Protein 7YTU (pdb70)

Secondary structure (DSSP, 8-state):
----EEEEEEEEEETTEEEEEEEEE-EETTTTEE--BTTB---EETT-HHHHHHHHHHHHT--/--TTGGGTT-B---BTTB--B----------B-TTS-B-B-TTHHHH--BSSSSPBPBHHHHHH-

Foldseek 3Di:
DFDKDKWWFWADPDPPDIDTWIDIWGADPVQQWIWATPRDIDIARNVDVVSVVRVVNRVVRTD/DDPCVQQQQWFWDQPQFWITPRHRDDDDDFDADPVGHGGGGNCVVVPFDAPPDVHGDTNNNVVVD

InterPro domains:
  IPR010367 Poxvirus G3 [PF06129] (4-111)

B-factor: mean 29.72, std 11.01, range [15.72, 68.27]

Solvent-accessible surface area: 7513 Å² total

Radius of gyration: 13.75 Å; Cα contacts (8 Å, |Δi|>4): 254; chains: 2; bounding box: 29×31×37 Å

Nearest PDB structures (foldseek):
  7ytu-assembly1_B  TM=1.016E+00  e=4.962E-12  Vaccinia virus WR
  7ytt-assembly1_B  TM=9.062E-01  e=1.451E-09  Vaccinia virus WR
  7ytu-assembly1_A  TM=1.016E+00  e=1.922E-10  Vaccinia virus WR
  7ytt-assembly1_A  TM=9.396E-01  e=1.124E-08  Vaccinia virus WR
  5c5b-assembly2_D  TM=5.564E-01  e=1.219E+00  Homo sapiens

Sequence (128 aa):
EIPTRTLDTAIFTDASTVASAQIHLYYNSNIGKIISLNGKKHTFNLYDDNDIRTLLPILLLSKPDPIDRLRRANLACEDDKLIYGLPWTTQTSALSINSKPIVYKDCAKLLRSINGSQPVSLNDVLRR

Structure (mmCIF, N/CA/C/O backbone):
data_7YTU
#
_entry.id   7YTU
#
_cell.length_a   54.039
_cell.length_b   54.039
_cell.length_c   42.742
_cell.angle_alpha   90.00
_cell.angle_beta   90.00
_cell.angle_gamma   120.00
#
_symmetry.space_group_name_H-M   'P 31'
#
loop_
_entity.id
_entity.type
_entity.pdbx_description
1 polymer 'Protein G3'
2 polymer 'Protein L5'
3 water water
#
loop_
_atom_site.group_PDB
_atom_site.id
_atom_site.type_symbol
_atom_site.label_atom_id
_atom_site.label_alt_id
_atom_site.label_comp_id
_atom_site.label_asym_id
_atom_site.label_entity_id
_atom_site.label_seq_id
_atom_site.pdbx_PDB_ins_code
_atom_site.Cartn_x
_atom_site.Cartn_y
_atom_site.Cartn_z
_atom_site.occupancy
_atom_site.B_iso_or_equiv
_atom_site.auth_seq_id
_atom_site.auth_comp_id
_atom_site.auth_asym_id
_atom_site.auth_atom_id
_atom_site.pdbx_PDB_model_num
ATOM 1 N N . GLU A 1 29 ? 13.402 -17.135 -17.270 1.00 36.55 48 GLU A N 1
ATOM 2 C CA . GLU A 1 29 ? 12.139 -17.323 -16.566 1.00 36.04 48 GLU A CA 1
ATOM 3 C C . GLU A 1 29 ? 12.141 -16.582 -15.235 1.00 29.18 48 GLU A C 1
ATOM 4 O O . GLU A 1 29 ? 13.205 -16.354 -14.649 1.00 28.99 48 GLU A O 1
ATOM 10 N N . ILE A 1 30 ? 10.960 -16.216 -14.759 1.00 30.05 49 ILE A N 1
ATOM 11 C CA . ILE A 1 30 ? 10.843 -15.563 -13.454 1.00 26.97 49 ILE A CA 1
ATOM 12 C C . ILE A 1 30 ? 10.999 -16.615 -12.365 1.00 26.66 49 ILE A C 1
ATOM 13 O O . ILE A 1 30 ? 10.302 -17.645 -12.399 1.00 27.20 49 ILE A O 1
ATOM 18 N N . PRO A 1 31 ? 11.878 -16.404 -11.385 1.00 25.69 50 PRO A N 1
ATOM 19 C CA . PRO A 1 31 ? 12.015 -17.368 -10.291 1.00 25.66 50 PRO A CA 1
ATOM 20 C C . PRO A 1 31 ? 10.714 -17.532 -9.516 1.00 23.13 50 PRO A C 1
ATOM 21 O O . PRO A 1 31 ? 9.935 -16.591 -9.346 1.00 23.55 50 PRO A O 1
ATOM 25 N N . THR A 1 32 ? 10.480 -18.756 -9.046 1.00 22.01 51 THR A N 1
ATOM 26 C CA . THR A 1 32 ? 9.268 -19.086 -8.321 1.00 23.59 51 THR A CA 1
ATOM 27 C C . THR A 1 32 ? 9.563 -19.314 -6.847 1.00 19.89 51 THR A C 1
ATOM 28 O O . THR A 1 32 ? 10.711 -19.530 -6.440 1.00 22.32 51 THR A O 1
ATOM 32 N N . ARG A 1 33 ? 8.492 -19.249 -6.058 1.00 19.26 52 ARG A N 1
ATOM 33 C CA . ARG A 1 33 ? 8.466 -19.768 -4.703 1.00 21.25 52 ARG A CA 1
ATOM 34 C C . ARG A 1 33 ? 7.531 -20.966 -4.666 1.00 21.75 52 ARG A C 1
ATOM 35 O O . ARG A 1 33 ? 6.592 -21.058 -5.460 1.00 21.65 52 ARG A O 1
ATOM 43 N N . THR A 1 34 ? 7.804 -21.877 -3.745 1.00 21.09 53 THR A N 1
ATOM 44 C CA . THR A 1 34 ? 6.958 -23.041 -3.507 1.00 22.55 53 THR A CA 1
ATOM 45 C C . THR A 1 34 ? 6.521 -23.007 -2.050 1.00 20.92 53 THR A C 1
ATOM 46 O O . THR A 1 34 ? 7.361 -22.867 -1.153 1.00 22.19 53 THR A O 1
ATOM 50 N N . LEU A 1 35 ? 5.214 -23.112 -1.818 1.00 20.02 54 LEU A N 1
ATOM 51 C CA . LEU A 1 35 ? 4.652 -23.044 -0.477 1.00 20.41 54 LEU A CA 1
ATOM 52 C C . LEU A 1 35 ? 3.746 -24.235 -0.217 1.00 20.29 54 LEU A C 1
ATOM 53 O O . LEU A 1 35 ? 2.989 -24.660 -1.096 1.00 21.72 54 LEU A O 1
ATOM 58 N N . ASP A 1 36 ? 3.812 -24.742 1.005 1.00 19.44 55 ASP A N 1
ATOM 59 C CA . ASP A 1 36 ? 2.838 -25.692 1.522 1.00 19.23 55 ASP A CA 1
ATOM 60 C C . ASP A 1 36 ? 1.824 -24.912 2.342 1.00 20.42 55 ASP A C 1
ATOM 61 O O . ASP A 1 36 ? 2.203 -24.217 3.288 1.00 21.59 55 ASP A O 1
ATOM 66 N N . THR A 1 37 ? 0.542 -25.014 1.990 1.00 17.50 56 THR A N 1
ATOM 67 C CA . THR A 1 37 ? -0.415 -24.131 2.635 1.00 16.15 56 THR A CA 1
ATOM 68 C C . THR A 1 37 ? -1.778 -24.810 2.655 1.00 19.51 56 THR A C 1
ATOM 69 O O . THR A 1 37 ? -1.909 -25.991 2.320 1.00 21.68 56 THR A O 1
ATOM 73 N N . ALA A 1 38 ? -2.772 -24.055 3.099 1.00 19.69 57 ALA A N 1
ATOM 74 C CA . ALA A 1 38 ? -4.170 -24.444 3.140 1.00 22.05 57 ALA A CA 1
ATOM 75 C C . ALA A 1 38 ? -4.942 -23.455 2.287 1.00 19.42 57 ALA A C 1
ATOM 76 O O . ALA A 1 38 ? -4.696 -22.245 2.360 1.00 22.34 57 ALA A O 1
ATOM 78 N N . ILE A 1 39 ? -5.862 -23.953 1.469 1.00 20.85 58 ILE A N 1
ATOM 79 C CA . ILE A 1 39 ? -6.583 -23.094 0.545 1.00 22.37 58 ILE A CA 1
ATOM 80 C C . ILE A 1 39 ? -8.080 -23.296 0.731 1.00 18.68 58 ILE A C 1
ATOM 81 O O . ILE A 1 39 ? -8.561 -24.434 0.800 1.00 19.18 58 ILE A O 1
ATOM 86 N N . PHE A 1 40 ? -8.798 -22.192 0.898 1.00 19.20 59 PHE A N 1
ATOM 87 C CA . PHE A 1 40 ? -10.256 -22.243 0.953 1.00 18.77 59 PHE A CA 1
ATOM 88 C C . PHE A 1 40 ? -10.771 -22.298 -0.472 1.00 21.48 59 PHE A C 1
ATOM 89 O O . PHE A 1 40 ? -10.812 -21.284 -1.177 1.00 22.05 59 PHE A O 1
ATOM 97 N N . THR A 1 41 ? -11.133 -23.507 -0.907 1.00 22.50 60 THR A N 1
ATOM 98 C CA . THR A 1 41 ? -11.661 -23.715 -2.246 1.00 23.67 60 THR A CA 1
ATOM 99 C C . THR A 1 41 ? -13.123 -23.315 -2.366 1.00 23.48 60 THR A C 1
ATOM 100 O O . THR A 1 41 ? -13.647 -23.268 -3.483 1.00 28.38 60 THR A O 1
ATOM 104 N N . ASP A 1 42 ? -13.785 -23.064 -1.240 1.00 23.41 61 ASP A N 1
ATOM 105 C CA . ASP A 1 42 ? -15.121 -22.492 -1.168 1.00 23.69 61 ASP A CA 1
ATOM 106 C C . ASP A 1 42 ? -15.179 -21.754 0.161 1.00 21.37 61 ASP A C 1
ATOM 107 O O . ASP A 1 42 ? -14.217 -21.778 0.935 1.00 22.30 61 ASP A O 1
ATOM 112 N N . ALA A 1 43 ? -16.317 -21.112 0.437 1.00 24.29 62 ALA A N 1
ATOM 113 C CA . ALA A 1 43 ? -16.418 -20.255 1.617 1.00 23.19 62 ALA A CA 1
ATOM 114 C C . ALA A 1 43 ? -16.101 -21.004 2.906 1.00 22.52 62 ALA A C 1
ATOM 115 O O . ALA A 1 43 ? -15.522 -20.419 3.832 1.00 21.01 62 ALA A O 1
ATOM 117 N N . SER A 1 44 ? -16.443 -22.295 2.981 1.00 23.49 63 SER A N 1
ATOM 118 C CA . SER A 1 44 ? -16.293 -23.057 4.215 1.00 22.26 63 SER A CA 1
ATOM 119 C C . SER A 1 44 ? -15.636 -24.409 3.969 1.00 21.55 63 SER A C 1
ATOM 120 O O . SER A 1 44 ? -15.866 -25.358 4.719 1.00 21.07 63 SER A O 1
ATO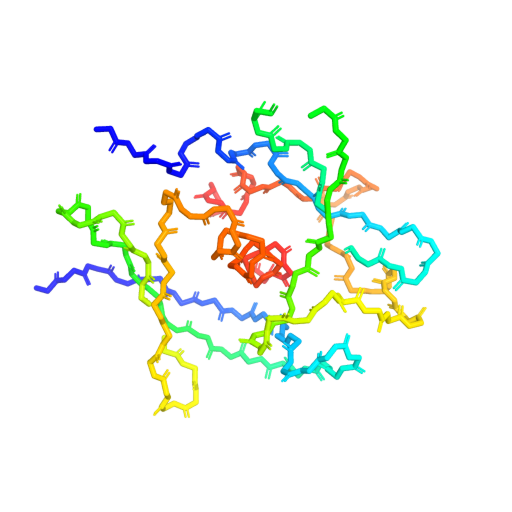M 123 N N . THR A 1 45 ? -14.795 -24.499 2.941 1.00 22.41 64 THR A N 1
ATOM 124 C CA . THR A 1 45 ? -14.110 -25.735 2.564 1.00 21.73 64 THR A CA 1
ATOM 125 C C . THR A 1 45 ? -12.621 -25.459 2.463 1.00 20.58 64 THR A C 1
ATOM 126 O O . THR A 1 45 ? -12.210 -24.611 1.675 1.00 21.09 64 THR A O 1
ATOM 130 N N . VAL A 1 46 ? -11.816 -26.192 3.226 1.00 18.94 65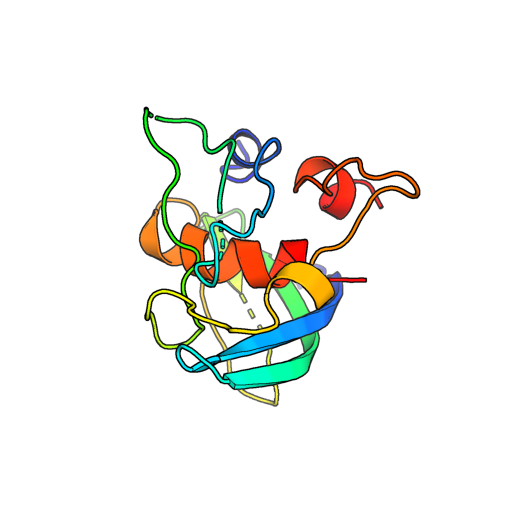 VAL A N 1
ATOM 131 C CA . VAL A 1 46 ? -10.373 -25.995 3.179 1.00 20.87 65 VAL A CA 1
ATOM 132 C C . VAL A 1 46 ? -9.693 -27.296 2.768 1.00 21.51 65 VAL A C 1
ATOM 133 O O . VAL A 1 46 ? -10.147 -28.405 3.083 1.00 22.28 65 VAL A O 1
ATOM 137 N N . ALA A 1 47 ? -8.601 -27.142 2.022 1.00 22.54 66 ALA A N 1
ATOM 138 C CA . ALA A 1 47 ? -7.802 -28.249 1.522 1.00 23.07 66 ALA A CA 1
ATOM 139 C C . ALA A 1 47 ? -6.325 -27.898 1.625 1.00 20.43 66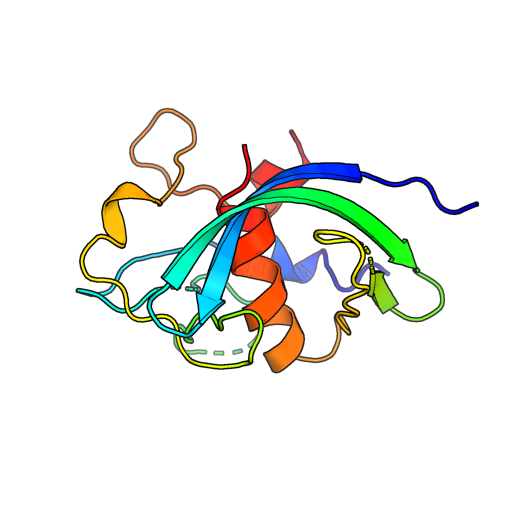 ALA A C 1
ATOM 140 O O . ALA A 1 47 ? -5.928 -26.759 1.371 1.00 21.21 66 ALA A O 1
ATOM 142 N N . SER A 1 48 ? -5.510 -28.880 1.990 1.00 22.91 67 SER A N 1
ATOM 143 C CA . SER A 1 48 ? -4.067 -28.686 1.947 1.00 22.47 67 SER A CA 1
ATOM 144 C C . SER A 1 48 ? -3.583 -28.713 0.501 1.00 23.67 67 SER A C 1
ATOM 145 O O . SER A 1 48 ? -4.106 -29.456 -0.335 1.00 27.18 67 SER A O 1
ATOM 148 N N . ALA A 1 49 ? -2.553 -27.918 0.208 1.00 22.27 68 ALA A N 1
ATOM 149 C CA . ALA A 1 49 ? -2.027 -27.887 -1.150 1.00 22.95 68 ALA A CA 1
ATOM 150 C C . ALA A 1 49 ? -0.598 -27.379 -1.133 1.00 20.89 68 ALA A C 1
ATOM 151 O O . ALA A 1 49 ? -0.226 -26.580 -0.277 1.00 24.24 68 ALA A O 1
ATOM 153 N N . GLN A 1 50 ? 0.194 -27.865 -2.083 1.00 21.17 69 GLN A N 1
ATOM 154 C CA . GLN A 1 50 ? 1.470 -27.243 -2.413 1.00 21.23 69 GLN A CA 1
ATOM 155 C C . GLN A 1 50 ? 1.262 -26.397 -3.663 1.00 25.15 69 GLN A C 1
ATOM 156 O O . GLN A 1 50 ? 0.655 -26.859 -4.634 1.00 28.66 69 GLN A O 1
ATOM 162 N N . ILE A 1 51 ? 1.753 -25.160 -3.637 1.00 19.46 70 ILE A N 1
ATOM 163 C CA . ILE A 1 51 ? 1.590 -24.245 -4.759 1.00 21.05 70 ILE A CA 1
ATOM 164 C C . ILE A 1 51 ? 2.954 -23.729 -5.196 1.00 22.32 70 ILE A C 1
ATOM 165 O O . ILE A 1 51 ? 3.891 -23.640 -4.397 1.00 20.58 70 ILE A O 1
ATOM 170 N N . HIS A 1 52 ? 3.061 -23.390 -6.478 1.00 21.31 71 HIS A N 1
ATOM 171 C CA . HIS A 1 52 ? 4.217 -22.677 -7.011 1.00 18.17 71 HIS A CA 1
ATOM 172 C C . HIS A 1 52 ? 3.745 -21.321 -7.490 1.00 19.93 71 HIS A C 1
ATOM 173 O O . HIS A 1 52 ? 2.735 -21.229 -8.195 1.00 25.02 71 HIS A O 1
ATOM 180 N N . LEU A 1 53 ? 4.453 -20.271 -7.091 1.00 19.34 72 LEU A N 1
ATOM 181 C CA . LEU A 1 53 ? 3.996 -18.920 -7.390 1.00 19.94 72 LEU A CA 1
ATOM 182 C C . LEU A 1 53 ? 5.169 -18.067 -7.834 1.00 18.93 72 LEU A C 1
ATOM 183 O O . LEU A 1 53 ? 6.323 -18.328 -7.489 1.00 21.48 72 LEU A O 1
ATOM 188 N N . TYR A 1 54 ? 4.864 -17.030 -8.612 1.00 20.08 73 TYR A N 1
ATOM 189 C CA . TYR A 1 54 ? 5.879 -16.051 -8.976 1.00 20.41 73 TYR A CA 1
ATOM 190 C C . TYR A 1 54 ? 5.259 -14.670 -9.126 1.00 21.83 73 TYR A C 1
ATOM 191 O O . TYR A 1 54 ? 4.054 -14.508 -9.345 1.00 19.65 73 TYR A O 1
ATOM 200 N N . TYR A 1 55 ? 6.117 -13.675 -9.006 1.00 21.91 74 TYR A N 1
ATOM 201 C CA . TYR A 1 55 ? 5.725 -12.274 -9.065 1.00 23.87 74 TYR A CA 1
ATOM 202 C C . TYR A 1 55 ? 6.241 -11.673 -10.364 1.00 23.96 74 TYR A C 1
ATOM 203 O O . TYR A 1 55 ? 7.450 -11.675 -10.616 1.00 26.56 74 TYR A O 1
ATOM 212 N N . ASN A 1 56 ? 5.325 -11.151 -11.178 1.00 23.35 75 ASN A N 1
ATOM 213 C CA . ASN A 1 56 ? 5.672 -10.455 -12.410 1.00 24.92 75 ASN A CA 1
ATOM 214 C C . ASN A 1 56 ? 5.663 -8.964 -12.098 1.00 27.28 75 ASN A C 1
ATOM 215 O O . ASN A 1 56 ? 4.599 -8.361 -11.972 1.00 28.57 75 ASN A O 1
ATOM 220 N N . SER A 1 57 ? 6.847 -8.369 -11.958 1.00 28.87 76 SER A N 1
ATOM 221 C CA . SER A 1 57 ? 6.927 -6.970 -11.552 1.00 32.45 76 SER A CA 1
ATOM 222 C C . SER A 1 57 ? 6.599 -6.010 -12.685 1.00 34.28 76 SER A C 1
ATOM 223 O O . SER A 1 57 ? 6.348 -4.828 -12.425 1.00 38.26 76 SER A O 1
ATOM 226 N N . ASN A 1 58 ? 6.600 -6.487 -13.932 1.00 30.78 77 ASN A N 1
ATOM 227 C CA . ASN A 1 58 ? 6.253 -5.626 -15.056 1.00 33.44 77 ASN A CA 1
ATOM 228 C C . ASN A 1 58 ? 4.765 -5.307 -15.054 1.00 33.63 77 ASN A C 1
ATOM 229 O O . ASN A 1 58 ? 4.360 -4.192 -15.410 1.00 35.31 77 ASN A O 1
ATOM 234 N N . ILE A 1 59 ? 3.938 -6.262 -14.635 1.00 31.48 78 ILE A N 1
ATOM 235 C CA . ILE A 1 59 ? 2.492 -6.073 -14.623 1.00 31.60 78 ILE A CA 1
ATOM 236 C C . ILE A 1 59 ? 1.907 -5.989 -13.223 1.00 30.89 78 ILE A C 1
ATOM 237 O O . ILE A 1 59 ? 0.715 -5.665 -13.094 1.00 33.32 78 ILE A O 1
ATOM 242 N N . GLY A 1 60 ? 2.687 -6.242 -12.175 1.00 29.11 79 GLY A N 1
ATOM 243 C CA . GLY A 1 60 ? 2.152 -6.120 -10.824 1.00 28.56 79 GLY A CA 1
ATOM 244 C C . GLY A 1 60 ? 1.184 -7.219 -10.445 1.00 24.65 79 GLY A C 1
ATOM 245 O O . GLY A 1 60 ? 0.138 -6.950 -9.831 1.00 23.30 79 GLY A O 1
ATOM 246 N N . LYS A 1 61 ? 1.495 -8.454 -10.811 1.00 22.33 80 LYS A N 1
ATOM 247 C CA . LYS A 1 61 ? 0.621 -9.584 -10.561 1.00 21.69 80 LYS A CA 1
ATOM 248 C C . LYS A 1 61 ? 1.431 -10.739 -10.001 1.00 21.74 80 LYS A C 1
ATOM 249 O O . LYS A 1 61 ? 2.618 -10.896 -10.302 1.00 22.03 80 LYS A O 1
ATOM 255 N N . ILE A 1 62 ? 0.780 -11.521 -9.151 1.00 18.96 81 ILE A N 1
ATOM 256 C CA . ILE A 1 62 ? 1.308 -12.801 -8.697 1.00 20.15 81 ILE A CA 1
ATOM 257 C C . ILE A 1 62 ? 0.519 -13.895 -9.399 1.00 19.03 81 ILE A C 1
ATOM 258 O O . ILE A 1 62 ? -0.713 -13.843 -9.466 1.00 19.54 81 ILE A O 1
ATOM 263 N N . ILE A 1 63 ? 1.237 -14.869 -9.955 1.00 19.05 82 ILE A N 1
ATOM 264 C CA . ILE A 1 63 ? 0.642 -15.978 -10.688 1.00 19.15 82 ILE A CA 1
ATOM 265 C C . ILE A 1 63 ? 0.906 -17.246 -9.885 1.00 20.86 82 ILE A C 1
ATOM 266 O O . ILE A 1 63 ? 2.043 -17.488 -9.458 1.00 20.13 82 ILE A O 1
ATOM 279 N N . SER A 1 65 ? 0.179 -21.511 -9.348 1.00 22.37 84 SER A N 1
ATOM 280 C CA . SER A 1 65 ? -0.171 -22.806 -9.900 1.00 24.69 84 SER A CA 1
ATOM 281 C C . SER A 1 65 ? -0.706 -23.665 -8.764 1.00 25.50 84 SER A C 1
ATOM 282 O O . SER A 1 65 ? -0.004 -23.890 -7.770 1.00 24.57 84 SER A O 1
ATOM 285 N N . LEU A 1 66 ? -1.956 -24.104 -8.898 1.00 26.87 85 LEU A N 1
ATOM 286 C CA . LEU A 1 66 ? -2.642 -24.908 -7.890 1.00 29.08 85 LEU A CA 1
ATOM 287 C C . LEU A 1 66 ? -3.312 -26.080 -8.592 1.00 36.45 85 LEU A C 1
ATOM 288 O O . LEU A 1 66 ? -4.304 -25.894 -9.305 1.00 38.33 85 LEU A O 1
ATOM 293 N N . ASN A 1 67 ? -2.765 -27.277 -8.391 1.00 29.99 86 ASN A N 1
ATOM 294 C CA . ASN A 1 67 ? -3.313 -28.504 -8.971 1.00 41.54 86 ASN A CA 1
ATOM 295 C C . ASN A 1 67 ? -3.608 -28.333 -10.461 1.00 46.10 86 ASN A C 1
ATOM 296 O O . ASN A 1 67 ? -4.703 -28.624 -10.945 1.00 47.66 86 ASN A O 1
ATOM 301 N N . GLY A 1 68 ? -2.615 -27.828 -11.187 1.00 43.27 87 GLY A N 1
ATOM 302 C CA . GLY A 1 68 ? -2.744 -27.714 -12.625 1.00 45.95 87 GLY A CA 1
ATOM 303 C C . GLY A 1 68 ? -3.694 -26.641 -13.108 1.00 43.42 87 GLY A C 1
ATOM 304 O O . GLY A 1 68 ? -4.151 -26.705 -14.252 1.00 46.84 87 GLY A O 1
ATOM 305 N N . LYS A 1 69 ? -4.017 -25.660 -12.272 1.00 43.05 88 LYS A N 1
ATOM 306 C CA . LYS A 1 69 ? -4.823 -24.522 -12.688 1.00 37.61 88 LYS A CA 1
ATOM 307 C C . LYS A 1 69 ? -4.069 -23.239 -12.363 1.00 31.26 88 LYS A C 1
ATOM 308 O O . LYS A 1 69 ? -3.413 -23.140 -11.320 1.00 31.46 88 LYS A O 1
ATOM 314 N N . LYS A 1 70 ? -4.139 -22.275 -13.274 1.00 31.03 89 LYS A N 1
ATOM 315 C CA . LYS A 1 70 ? -3.457 -20.998 -13.114 1.00 30.23 89 LYS A CA 1
ATOM 316 C C . LYS A 1 70 ? -4.404 -19.977 -12.503 1.00 25.47 89 LYS A C 1
ATOM 317 O O . LYS A 1 70 ? -5.522 -19.787 -12.995 1.00 31.07 89 LYS A O 1
ATOM 323 N N . HIS A 1 71 ? -3.952 -19.325 -11.437 1.00 22.47 90 HIS A N 1
ATOM 324 C CA . HIS A 1 71 ? -4.667 -18.223 -10.810 1.00 23.84 90 HIS A CA 1
ATOM 325 C C . HIS A 1 71 ? -3.796 -16.973 -10.833 1.00 22.95 90 HIS A C 1
ATOM 326 O O . HIS A 1 71 ? -2.599 -17.028 -10.533 1.00 23.06 90 HIS A O 1
ATOM 333 N N . THR A 1 72 ? -4.405 -15.842 -11.182 1.00 20.10 91 THR A N 1
ATOM 334 C CA . THR A 1 72 ? -3.694 -14.577 -11.299 1.00 21.55 91 THR A CA 1
ATOM 335 C C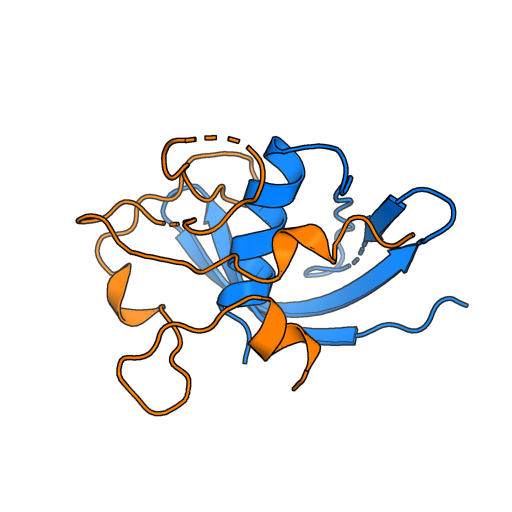 . THR A 1 72 ? -4.264 -13.589 -10.294 1.00 21.67 91 THR A C 1
ATOM 336 O O . THR A 1 72 ? -5.492 -13.458 -10.164 1.00 23.35 91 THR A O 1
ATOM 340 N N . PHE A 1 73 ? -3.374 -12.916 -9.570 1.00 18.79 92 PHE A N 1
ATOM 341 C CA . PHE A 1 73 ? -3.758 -11.949 -8.547 1.00 19.75 92 PHE A CA 1
ATOM 342 C C . PHE A 1 73 ? -3.148 -10.602 -8.880 1.00 20.96 92 PHE A C 1
ATOM 343 O O . PHE A 1 73 ? -1.923 -10.463 -8.912 1.00 20.16 92 PHE A O 1
ATOM 351 N N . ASN A 1 74 ? -3.998 -9.611 -9.101 1.00 18.89 93 ASN A N 1
ATOM 352 C CA . ASN A 1 74 ? -3.554 -8.251 -9.376 1.00 19.19 93 ASN A CA 1
ATOM 353 C C . ASN A 1 74 ? -3.297 -7.544 -8.050 1.00 19.10 93 ASN A C 1
ATOM 354 O O . ASN A 1 74 ? -4.230 -7.350 -7.261 1.00 18.52 93 ASN A O 1
ATOM 359 N N . LEU A 1 75 ? -2.039 -7.166 -7.797 1.00 19.11 94 LEU A N 1
ATOM 360 C CA . LEU A 1 75 ? -1.694 -6.609 -6.494 1.00 19.26 94 LEU A CA 1
ATOM 361 C C . LEU A 1 75 ? -2.196 -5.191 -6.301 1.00 20.81 94 LEU A C 1
ATOM 362 O O . LEU A 1 75 ? -1.987 -4.616 -5.224 1.00 23.91 94 LEU A O 1
ATOM 367 N N . TYR A 1 76 ? -2.817 -4.596 -7.315 1.00 18.91 95 TYR A N 1
ATOM 368 C CA . TYR A 1 76 ? -3.472 -3.298 -7.164 1.00 20.06 95 TYR A CA 1
ATOM 369 C C . TYR A 1 76 ? -4.971 -3.424 -6.937 1.00 20.28 95 TYR A C 1
ATOM 370 O O . TYR A 1 76 ? -5.665 -2.400 -6.872 1.00 22.94 95 TYR A O 1
ATOM 379 N N . ASP A 1 77 ? -5.469 -4.648 -6.821 1.00 19.80 96 ASP A N 1
ATOM 380 C CA . ASP A 1 77 ? -6.890 -4.955 -6.705 1.00 20.88 96 ASP A CA 1
ATOM 381 C C . ASP A 1 77 ? -7.133 -5.533 -5.314 1.00 18.58 96 ASP A C 1
ATOM 382 O O . ASP A 1 77 ? -6.693 -6.644 -5.008 1.00 20.39 96 ASP A O 1
ATOM 387 N N . ASP A 1 78 ? -7.864 -4.787 -4.481 1.00 21.15 97 ASP A N 1
ATOM 388 C CA . ASP A 1 78 ? -8.053 -5.202 -3.095 1.00 20.82 97 ASP A CA 1
ATOM 389 C C . ASP A 1 78 ? -8.826 -6.503 -2.974 1.00 20.88 97 ASP A C 1
ATOM 390 O O . ASP A 1 78 ? -8.623 -7.247 -2.014 1.00 20.95 97 ASP A O 1
ATOM 395 N N . ASN A 1 79 ? -9.707 -6.799 -3.928 1.00 20.20 98 ASN A N 1
ATOM 396 C CA . ASN A 1 79 ? -10.392 -8.086 -3.912 1.00 19.37 98 ASN A CA 1
ATOM 397 C C . ASN A 1 79 ? -9.418 -9.227 -4.172 1.00 22.05 98 ASN A C 1
ATOM 398 O O . ASN A 1 79 ? -9.460 -10.260 -3.490 1.00 21.52 98 ASN A O 1
ATOM 403 N N . ASP A 1 80 ? -8.523 -9.049 -5.141 1.00 19.31 99 ASP A N 1
ATOM 404 C CA . ASP A 1 80 ? -7.493 -10.060 -5.383 1.00 17.60 99 ASP A CA 1
ATOM 405 C C . ASP A 1 80 ? -6.575 -10.220 -4.175 1.00 18.56 99 ASP A C 1
ATOM 406 O O . ASP A 1 80 ? -6.192 -11.339 -3.818 1.00 19.93 99 ASP A O 1
ATOM 411 N N . ILE A 1 81 ? -6.215 -9.108 -3.536 1.00 17.46 100 ILE A N 1
ATOM 412 C CA . ILE A 1 81 ? -5.335 -9.144 -2.364 1.00 17.55 100 ILE A CA 1
ATOM 413 C C . ILE A 1 81 ? -5.989 -9.920 -1.226 1.00 18.24 100 ILE A C 1
ATOM 414 O O . ILE A 1 81 ? -5.339 -10.699 -0.519 1.00 17.51 100 ILE A O 1
ATOM 419 N N . ARG A 1 82 ? -7.297 -9.725 -1.027 1.00 17.42 101 ARG A N 1
ATOM 420 C CA . ARG A 1 82 ? -8.000 -10.424 0.039 1.00 17.10 101 ARG A CA 1
ATOM 421 C C . ARG A 1 82 ? -8.143 -11.917 -0.235 1.00 18.09 101 ARG A C 1
ATOM 422 O O . ARG A 1 82 ? -8.473 -12.672 0.685 1.00 17.21 101 ARG A O 1
ATOM 430 N N . THR A 1 83 ? -7.898 -12.350 -1.469 1.00 17.47 102 THR A N 1
ATOM 431 C CA . THR A 1 83 ? -7.911 -13.750 -1.873 1.00 17.18 102 THR A CA 1
ATOM 432 C C . THR A 1 83 ? -6.516 -14.355 -1.772 1.00 16.71 102 THR A C 1
ATOM 433 O O . THR A 1 83 ? -6.357 -15.509 -1.349 1.00 18.49 102 THR A O 1
ATOM 437 N N . LEU A 1 84 ? -5.495 -13.563 -2.120 1.00 17.79 103 LEU A N 1
ATOM 438 C CA . LEU A 1 84 ? -4.113 -14.030 -2.067 1.00 16.66 103 LEU A CA 1
ATOM 439 C C . LEU A 1 84 ? -3.606 -14.118 -0.635 1.00 17.40 103 LEU A C 1
ATOM 440 O O . LEU A 1 84 ? -2.938 -15.094 -0.267 1.00 17.41 103 LEU A O 1
ATOM 445 N N . LEU A 1 85 ? -3.935 -13.134 0.205 1.00 17.59 104 LEU A N 1
ATOM 446 C CA . LEU A 1 85 ? -3.309 -13.080 1.521 1.00 16.34 104 LEU A CA 1
ATOM 447 C C . LEU A 1 85 ? -3.615 -14.290 2.404 1.00 16.15 104 LEU A C 1
ATOM 448 O O . LEU A 1 85 ? -2.682 -14.783 3.050 1.00 18.10 104 LEU A O 1
ATOM 453 N N . PRO A 1 86 ? -4.852 -14.799 2.495 1.00 16.64 105 PRO A N 1
ATOM 454 C CA . PRO A 1 86 ? -5.025 -16.004 3.327 1.00 16.00 105 PRO A CA 1
ATOM 455 C C . PRO A 1 86 ? -4.192 -17.179 2.842 1.00 16.94 105 PRO A C 1
ATOM 456 O O . PRO A 1 86 ? -3.762 -17.995 3.665 1.00 18.23 105 PRO A O 1
ATOM 460 N N . ILE A 1 87 ? -3.956 -17.290 1.532 1.00 16.37 106 ILE A N 1
ATOM 461 C CA . ILE A 1 87 ? -3.142 -18.383 0.998 1.00 16.85 106 ILE A CA 1
ATOM 462 C C . ILE A 1 87 ? -1.705 -18.262 1.493 1.00 17.25 106 ILE A C 1
ATOM 463 O O . ILE A 1 87 ? -1.076 -19.247 1.915 1.00 18.59 106 ILE A O 1
ATOM 468 N N . LEU A 1 88 ? -1.157 -17.051 1.449 1.00 17.38 107 LEU A N 1
ATOM 469 C CA . LEU A 1 88 ? 0.205 -16.842 1.919 1.00 16.66 107 LEU A CA 1
ATOM 470 C C . LEU A 1 88 ? 0.288 -16.945 3.435 1.00 17.62 107 LEU A C 1
ATOM 471 O O . LEU A 1 88 ? 1.248 -17.509 3.973 1.00 18.80 107 LEU A O 1
ATOM 476 N N . LEU A 1 89 ? -0.714 -16.414 4.145 1.00 16.79 108 LEU A N 1
ATOM 477 C CA . LEU A 1 89 ? -0.590 -16.308 5.592 1.00 18.26 108 LEU A CA 1
ATOM 478 C C . LEU A 1 89 ? -0.844 -17.620 6.312 1.00 17.16 108 LEU A C 1
ATOM 479 O O . LEU A 1 89 ? -0.406 -17.770 7.458 1.00 18.61 108 LEU A O 1
ATOM 484 N N . LEU A 1 90 ? -1.507 -18.586 5.667 1.00 16.55 109 LEU A N 1
ATOM 485 C CA . LEU A 1 90 ? -1.660 -19.917 6.241 1.00 17.85 109 LEU A CA 1
ATOM 486 C C . LEU A 1 90 ? -0.528 -20.864 5.840 1.00 20.11 109 LEU A C 1
ATOM 487 O O . LEU A 1 90 ? -0.581 -22.062 6.175 1.00 22.14 109 LEU A O 1
ATOM 492 N N . SER A 1 91 ? 0.505 -20.364 5.166 1.00 19.31 110 SER A N 1
ATOM 493 C CA . SER A 1 91 ? 1.545 -21.231 4.623 1.00 22.11 110 SER A CA 1
ATOM 494 C C . SER A 1 91 ? 2.558 -21.625 5.687 1.00 24.98 110 SER A C 1
ATOM 495 O O . SER A 1 91 ? 2.742 -20.937 6.694 1.00 25.31 110 SER A O 1
ATOM 498 N N . LYS A 1 92 ? 3.238 -22.739 5.437 1.00 22.99 111 LYS A N 1
ATOM 499 C CA . LYS A 1 92 ? 4.268 -23.207 6.354 1.00 26.50 111 LYS A CA 1
ATOM 500 C C . LYS A 1 92 ? 5.603 -22.571 5.973 1.00 26.65 111 LYS A C 1
ATOM 501 O O . LYS A 1 92 ? 6.465 -22.364 6.826 1.00 37.19 111 LYS A O 1
ATOM 507 N N . PRO B 2 13 ? 9.098 -0.055 -7.671 1.00 58.05 62 PRO B N 1
ATOM 508 C CA . PRO B 2 13 ? 8.286 -0.211 -6.458 1.00 53.29 62 PRO B CA 1
ATOM 509 C C . PRO B 2 13 ? 7.559 -1.548 -6.450 1.00 51.18 62 PRO B C 1
ATOM 510 O O . PRO B 2 13 ? 7.122 -2.053 -7.486 1.00 49.22 62 PRO B O 1
ATOM 514 N N . ASP B 2 14 ? 7.451 -2.131 -5.268 1.00 46.48 63 ASP B N 1
ATOM 515 C CA . ASP B 2 14 ? 6.749 -3.391 -5.090 1.00 45.21 63 ASP B CA 1
ATOM 516 C C . ASP B 2 14 ? 5.421 -3.091 -4.412 1.00 38.84 63 ASP B C 1
ATOM 517 O O . ASP B 2 14 ? 5.409 -2.608 -3.268 1.00 35.94 63 ASP B O 1
ATOM 522 N N . PRO B 2 15 ? 4.289 -3.283 -5.092 1.00 38.13 64 PRO B N 1
ATOM 523 C CA . PRO B 2 15 ? 2.991 -3.095 -4.425 1.00 31.24 64 PRO B CA 1
ATOM 524 C C . PRO B 2 15 ? 2.764 -4.036 -3.253 1.00 29.73 64 PRO B C 1
ATOM 525 O O . PRO B 2 15 ? 1.815 -3.813 -2.495 1.00 28.28 64 PRO B O 1
ATOM 529 N N . ILE B 2 16 ? 3.592 -5.069 -3.068 1.00 27.48 65 ILE B N 1
ATOM 530 C CA . ILE B 2 16 ? 3.392 -5.964 -1.932 1.00 26.79 65 ILE B CA 1
ATOM 531 C C . ILE B 2 16 ? 3.963 -5.370 -0.649 1.00 27.21 65 ILE B C 1
ATOM 532 O O . ILE B 2 16 ? 3.626 -5.831 0.448 1.00 31.19 65 ILE B O 1
ATOM 537 N N . ASP B 2 17 ? 4.825 -4.370 -0.751 1.00 27.65 66 ASP B N 1
ATOM 538 C CA . ASP B 2 17 ? 5.526 -3.913 0.442 1.00 32.07 66 ASP B CA 1
ATOM 539 C C . ASP B 2 17 ? 4.593 -3.219 1.426 1.00 29.33 66 ASP B C 1
ATOM 540 O O . ASP B 2 17 ? 4.810 -3.321 2.638 1.00 27.47 66 ASP B O 1
ATOM 545 N N . ARG B 2 18 ? 3.551 -2.527 0.950 1.00 26.63 67 ARG B N 1
ATOM 546 C CA . ARG B 2 18 ? 2.631 -1.919 1.905 1.00 24.33 67 ARG B CA 1
ATOM 547 C C . ARG B 2 18 ? 1.631 -2.917 2.478 1.00 23.51 67 ARG B C 1
ATOM 548 O O . ARG B 2 18 ? 0.827 -2.524 3.330 1.00 24.78 67 ARG B O 1
ATOM 556 N N . LEU B 2 19 ? 1.694 -4.185 2.066 1.00 22.96 68 LEU B N 1
ATOM 557 C CA . LEU B 2 19 ? 0.876 -5.253 2.633 1.00 18.38 68 LEU B CA 1
ATOM 558 C C . LEU B 2 19 ? 1.592 -6.003 3.746 1.00 20.49 68 LEU B C 1
ATOM 559 O O . LEU B 2 19 ? 1.034 -6.959 4.288 1.00 21.31 68 LEU B O 1
ATOM 564 N N . ARG B 2 20 ? 2.805 -5.584 4.124 1.00 20.45 69 ARG B N 1
ATOM 565 C CA . ARG B 2 20 ? 3.616 -6.429 4.995 1.00 20.13 69 ARG B CA 1
ATOM 566 C C . ARG B 2 20 ? 3.084 -6.537 6.419 1.00 23.44 69 ARG B C 1
ATOM 567 O O . ARG B 2 20 ? 3.480 -7.464 7.134 1.00 24.77 69 ARG B O 1
ATOM 575 N N . ARG B 2 21 ? 2.203 -5.637 6.851 1.00 21.77 70 ARG B N 1
ATOM 576 C CA . ARG B 2 21 ? 1.609 -5.758 8.176 1.00 22.96 70 ARG B CA 1
ATOM 577 C C . ARG B 2 21 ? 0.428 -6.715 8.206 1.00 21.08 70 ARG B C 1
ATOM 578 O O . ARG B 2 21 ? -0.061 -7.030 9.297 1.00 22.99 70 ARG B O 1
ATOM 586 N N . ALA B 2 22 ? -0.033 -7.188 7.050 1.00 18.38 71 ALA B N 1
ATOM 587 C CA . ALA B 2 22 ? -1.260 -7.965 7.008 1.00 20.23 71 ALA B CA 1
ATOM 588 C C . ALA B 2 22 ? -1.130 -9.210 7.875 1.00 21.50 71 ALA B C 1
ATOM 589 O O . ALA B 2 22 ? -0.107 -9.894 7.853 1.00 20.45 71 ALA B O 1
ATOM 591 N N . ASN B 2 23 ? -2.180 -9.497 8.645 1.00 21.27 72 ASN B N 1
ATOM 592 C CA . ASN B 2 23 ? -2.229 -10.710 9.455 1.00 20.35 72 ASN B CA 1
ATOM 593 C C . ASN B 2 23 ? -3.671 -11.178 9.559 1.00 19.13 72 ASN B C 1
ATOM 594 O O . ASN B 2 23 ? -4.602 -10.379 9.446 1.00 20.13 72 ASN B O 1
ATOM 599 N N . LEU B 2 24 ? -3.847 -12.483 9.778 1.00 18.81 73 LEU B N 1
ATOM 600 C CA . LEU B 2 24 ? -5.177 -13.068 9.876 1.00 19.81 73 LEU B CA 1
ATOM 601 C C . LEU B 2 24 ? -5.672 -13.090 11.317 1.00 21.82 73 LEU B C 1
ATOM 602 O O . LEU B 2 24 ? -4.896 -13.219 12.269 1.00 23.03 73 LEU B O 1
ATOM 607 N N . ALA B 2 25 ? -6.986 -12.958 11.468 1.00 20.10 74 ALA B N 1
ATOM 608 C CA . ALA B 2 25 ? -7.618 -13.134 12.763 1.00 22.91 74 ALA B CA 1
ATOM 609 C C . ALA B 2 25 ? -8.974 -13.778 12.539 1.00 24.34 74 ALA B C 1
ATOM 610 O O . ALA B 2 25 ? -9.558 -13.681 11.457 1.00 25.01 74 ALA B O 1
ATOM 612 N N . CYS B 2 26 ? -9.464 -14.457 13.572 1.00 24.34 75 CYS B N 1
ATOM 613 C CA . CYS B 2 26 ? -10.785 -15.069 13.554 1.00 25.29 75 CYS B CA 1
ATOM 614 C C . CYS B 2 26 ? -11.705 -14.256 14.455 1.00 29.08 75 CYS B C 1
ATOM 615 O O . CYS B 2 26 ? -11.405 -14.055 15.637 1.00 33.78 75 CYS B O 1
ATOM 618 N N . GLU B 2 27 ? -12.803 -13.767 13.889 1.00 26.77 76 GLU B N 1
ATOM 619 C CA . GLU B 2 27 ? -13.847 -13.077 14.643 1.00 29.28 76 GLU B CA 1
ATOM 620 C C . GLU B 2 27 ? -15.022 -14.042 14.652 1.00 31.89 76 GLU B C 1
ATOM 621 O O . GLU B 2 27 ? -15.796 -14.111 13.695 1.00 27.55 76 GLU B O 1
ATOM 627 N N . ASP B 2 28 ? -15.137 -14.784 15.755 1.00 32.19 77 ASP B N 1
ATOM 628 C CA . ASP B 2 28 ? -15.949 -15.987 15.838 1.00 34.26 77 ASP B CA 1
ATOM 629 C C . ASP B 2 28 ? -15.522 -16.904 14.699 1.00 29.35 77 ASP B C 1
ATOM 630 O O . ASP B 2 28 ? -14.397 -17.416 14.705 1.00 31.01 77 ASP B O 1
ATOM 635 N N . ASP B 2 29 ? -16.374 -17.087 13.694 1.00 28.49 78 ASP B N 1
ATOM 636 C CA . ASP B 2 29 ? -16.065 -17.984 12.593 1.00 26.72 78 ASP B CA 1
ATOM 637 C C . ASP B 2 29 ? -15.683 -17.254 11.312 1.00 25.25 78 ASP B C 1
ATOM 638 O O . ASP B 2 29 ? -15.516 -17.897 10.274 1.00 24.75 78 ASP B O 1
ATOM 643 N N . LYS B 2 30 ? -15.525 -15.934 11.355 1.00 24.29 79 LYS B N 1
ATOM 644 C CA . LYS B 2 30 ? -15.182 -15.176 10.163 1.00 23.85 79 LYS B CA 1
ATOM 645 C C . LYS B 2 30 ? -13.674 -14.952 10.128 1.00 21.42 79 LYS B C 1
ATOM 646 O O . LYS B 2 30 ? -13.091 -14.430 11.084 1.00 23.98 79 LYS B O 1
ATOM 652 N N . LEU B 2 31 ? -13.047 -15.373 9.038 1.00 19.12 80 LEU B N 1
ATOM 653 C CA . LEU B 2 31 ? -11.622 -15.131 8.859 1.00 19.05 80 LEU B CA 1
ATOM 654 C C . LEU B 2 31 ? -11.420 -13.720 8.323 1.00 18.67 80 LEU B C 1
ATOM 655 O O . LEU B 2 31 ? -11.949 -13.375 7.261 1.00 19.80 80 LEU B O 1
ATOM 668 N N . ILE B 2 33 ? -8.778 -10.087 7.782 1.00 20.37 82 ILE B N 1
ATOM 669 C CA . ILE B 2 33 ? -7.428 -9.592 7.528 1.00 19.14 82 ILE B CA 1
ATOM 670 C C . ILE B 2 33 ? -7.287 -8.244 8.226 1.00 20.92 82 ILE B C 1
ATOM 671 O O . ILE B 2 33 ? -8.016 -7.296 7.905 1.00 23.96 82 ILE B O 1
ATOM 676 N N . TYR B 2 34 ? -6.370 -8.171 9.187 1.00 21.04 83 TYR B N 1
ATOM 677 C CA . TYR B 2 34 ? -5.981 -6.952 9.882 1.00 23.35 83 TYR B CA 1
ATOM 678 C C . TYR B 2 34 ? -4.718 -6.378 9.250 1.00 23.99 83 TYR B C 1
ATOM 679 O O . TYR B 2 34 ? -3.951 -7.087 8.598 1.00 21.59 83 TYR B O 1
ATOM 688 N N . GLY B 2 35 ? -4.494 -5.087 9.472 1.00 23.94 84 GLY B N 1
ATOM 689 C CA . GLY B 2 35 ? -3.209 -4.496 9.149 1.00 26.22 84 GLY B CA 1
ATOM 690 C C . GLY B 2 35 ? -3.045 -3.982 7.737 1.00 26.23 84 GLY B C 1
ATOM 691 O O . GLY B 2 35 ? -1.940 -3.539 7.384 1.00 27.03 84 GLY B O 1
ATOM 692 N N . LEU B 2 36 ? -4.094 -4.014 6.920 1.00 24.35 85 LEU B N 1
ATOM 693 C CA . LEU B 2 36 ? -3.981 -3.538 5.554 1.00 26.81 85 LEU B CA 1
ATOM 694 C C . LEU B 2 36 ? -3.785 -2.019 5.550 1.00 28.66 85 LEU B C 1
ATOM 695 O O . LEU B 2 36 ? -4.217 -1.324 6.477 1.00 31.15 85 LEU B O 1
ATOM 700 N N . PRO B 2 37 ? -3.102 -1.479 4.531 1.00 27.73 86 PRO B N 1
ATOM 701 C CA . PRO B 2 37 ? -2.631 -0.087 4.617 1.00 36.11 86 PRO B CA 1
ATOM 702 C C . PRO B 2 37 ? -3.726 0.964 4.620 1.00 43.41 86 PRO B C 1
ATOM 703 O O . PRO B 2 37 ? -3.793 1.784 5.540 1.00 44.80 86 PRO B O 1
ATOM 707 N N . TRP B 2 38 ? -4.572 0.988 3.598 1.00 39.49 87 TRP B N 1
ATOM 708 C CA . TRP B 2 38 ? -5.487 2.117 3.504 1.00 47.23 87 TRP B CA 1
ATOM 709 C C . TRP B 2 38 ? -6.739 1.900 4.339 1.00 48.97 87 TRP B C 1
ATOM 710 O O . TRP B 2 38 ? -7.463 2.866 4.607 1.00 48.54 87 TRP B O 1
ATOM 729 N N . THR B 2 40 ? -9.619 1.412 7.129 1.00 45.03 89 THR B N 1
ATOM 730 C CA . THR B 2 40 ? -10.080 1.809 8.457 1.00 43.26 89 THR B CA 1
ATOM 731 C C . THR B 2 40 ? -10.553 0.593 9.249 1.00 40.24 89 THR B C 1
ATOM 732 O O . THR B 2 40 ? -10.196 0.437 10.417 1.00 40.86 89 THR B O 1
ATOM 736 N N . THR B 2 41 ? -11.339 -0.294 8.642 1.00 41.34 90 THR B N 1
ATOM 737 C CA . THR B 2 41 ? -11.790 -1.492 9.341 1.00 42.31 90 THR B CA 1
ATOM 738 C C . THR B 2 41 ? -11.207 -2.747 8.708 1.00 38.94 90 THR B C 1
A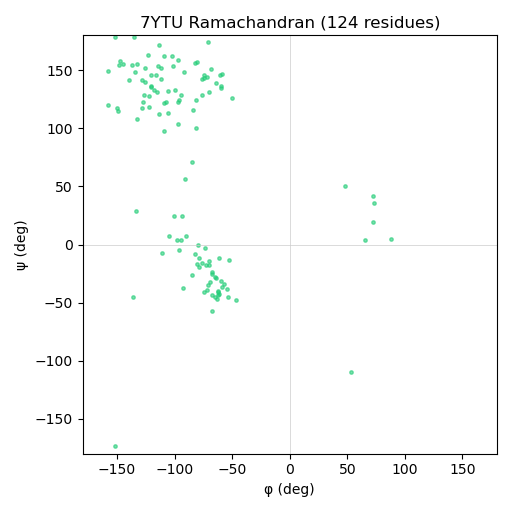TOM 739 O O . THR B 2 41 ? -10.893 -2.780 7.513 1.00 38.76 90 THR B O 1
ATOM 743 N N . GLN B 2 42 ? -11.081 -3.786 9.532 1.00 34.64 91 GLN B N 1
ATOM 744 C CA . GLN B 2 42 ? -10.695 -5.098 9.037 1.00 33.83 91 GLN B CA 1
ATOM 745 C C . GLN B 2 42 ? -11.706 -5.575 8.005 1.00 30.62 91 GLN B C 1
ATOM 746 O O . GLN B 2 42 ? -12.898 -5.255 8.072 1.00 35.98 91 GLN B O 1
ATOM 752 N N . THR B 2 43 ? -11.217 -6.308 7.021 1.00 32.16 92 THR B N 1
ATOM 753 C CA . THR B 2 43 ? -12.057 -6.805 5.951 1.00 31.11 92 THR B CA 1
ATOM 754 C C . THR B 2 43 ? -11.930 -8.316 5.90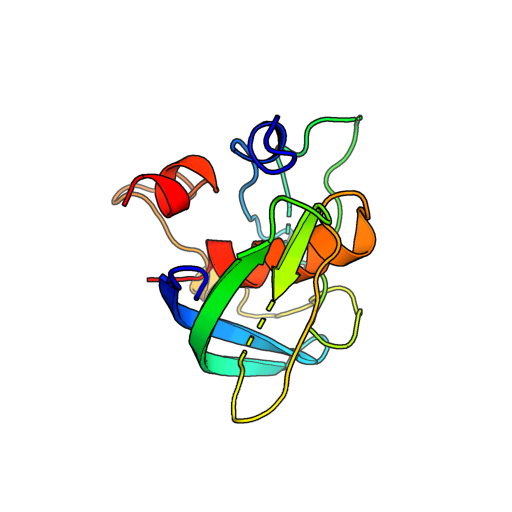7 1.00 24.95 92 THR B C 1
ATOM 755 O O . THR B 2 43 ? -10.995 -8.893 6.466 1.00 27.50 92 THR B O 1
ATOM 759 N N . SER B 2 44 ? -12.879 -8.956 5.239 1.00 25.65 93 SER B N 1
ATOM 760 C CA . SER B 2 44 ? -12.902 -10.407 5.215 1.00 22.69 93 SER B CA 1
ATOM 761 C C . SER B 2 44 ? -11.848 -10.970 4.274 1.00 21.06 93 SER B C 1
ATOM 762 O O . SER B 2 44 ? -11.566 -10.407 3.215 1.00 22.33 93 SER B O 1
ATOM 765 N N . ALA B 2 45 ? -11.251 -12.084 4.682 1.00 19.06 94 ALA B N 1
ATOM 766 C CA . ALA B 2 45 ? -10.494 -12.896 3.746 1.00 17.46 94 ALA B CA 1
ATOM 767 C C . ALA B 2 45 ? -11.451 -13.609 2.794 1.00 20.37 94 ALA B C 1
ATOM 768 O O . ALA B 2 45 ? -12.548 -14.021 3.187 1.00 20.60 94 ALA B O 1
ATOM 770 N N . LEU B 2 46 ? -11.036 -13.757 1.540 1.00 18.36 95 LEU B N 1
ATOM 771 C CA . LEU B 2 46 ? -11.869 -14.366 0.509 1.00 18.07 95 LEU B CA 1
ATOM 772 C C . LEU B 2 46 ? -11.316 -15.712 0.068 1.00 19.06 95 LEU B C 1
ATOM 773 O O . LEU B 2 46 ? -10.103 -15.894 -0.061 1.00 19.62 95 LEU B O 1
ATOM 778 N N . SER B 2 47 ? -12.233 -16.638 -0.199 1.00 19.60 96 SER B N 1
ATOM 779 C CA . SER B 2 47 ? -11.882 -17.930 -0.759 1.00 19.04 96 SER B CA 1
ATOM 780 C C . SER B 2 47 ? -11.445 -17.769 -2.211 1.00 19.71 96 SER B C 1
ATOM 781 O O . SER B 2 47 ? -11.557 -16.693 -2.804 1.00 20.46 96 SER B O 1
ATOM 784 N N . ILE B 2 48 ? -10.975 -18.869 -2.802 1.00 21.03 97 ILE B N 1
ATOM 785 C CA . ILE B 2 48 ? -10.457 -18.806 -4.162 1.00 23.87 97 ILE B CA 1
ATOM 786 C C . ILE B 2 48 ? -11.563 -18.502 -5.161 1.00 26.55 97 ILE B C 1
ATOM 787 O O . ILE B 2 48 ? -11.289 -17.966 -6.244 1.00 27.35 97 ILE B O 1
ATOM 792 N N . ASN B 2 49 ? -12.816 -18.803 -4.815 1.00 23.40 98 ASN B N 1
ATOM 793 C CA . ASN B 2 49 ? -13.957 -18.454 -5.644 1.00 25.14 98 ASN B CA 1
ATOM 794 C C . ASN B 2 49 ? -14.667 -17.201 -5.129 1.00 25.77 98 ASN B C 1
ATOM 795 O O . ASN B 2 49 ? -15.861 -17.014 -5.386 1.00 26.48 98 ASN B O 1
ATOM 800 N N . SER B 2 50 ? -13.936 -16.354 -4.389 1.00 25.30 99 SER B N 1
ATOM 801 C CA . SER B 2 50 ? -14.319 -14.965 -4.107 1.00 26.23 99 SER B CA 1
ATOM 802 C C . SER B 2 50 ? -15.463 -14.852 -3.103 1.00 25.33 99 SER B C 1
ATOM 803 O O . SER B 2 50 ? -16.304 -13.957 -3.206 1.00 30.50 99 SER B O 1
ATOM 806 N N . LYS B 2 51 ? -15.495 -15.742 -2.114 1.00 23.20 100 LYS B N 1
ATOM 807 C CA . LYS B 2 51 ? -16.526 -15.636 -1.092 1.00 23.50 100 LYS B CA 1
ATOM 808 C C . LYS B 2 51 ? -15.883 -15.359 0.264 1.00 22.48 100 LYS B C 1
ATOM 809 O O . LYS B 2 51 ? -14.794 -15.858 0.540 1.00 21.28 100 LYS B O 1
ATOM 815 N N . PRO B 2 52 ? -16.532 -14.595 1.138 1.0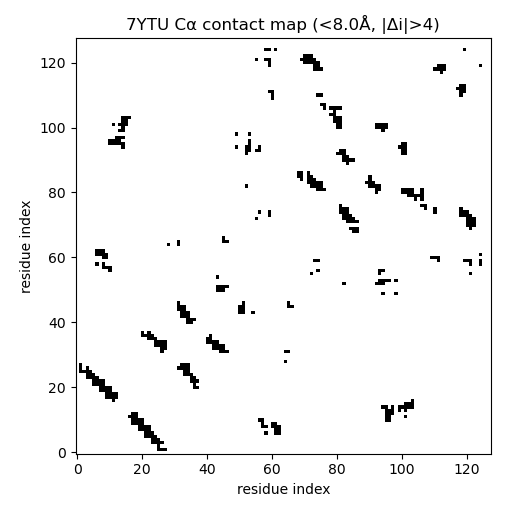0 23.51 101 PRO B N 1
ATOM 816 C CA . PRO B 2 52 ? -15.981 -14.413 2.486 1.00 22.49 101 PRO B CA 1
ATOM 817 C C . PRO B 2 52 ? -15.851 -15.750 3.200 1.00 20.74 101 PRO B C 1
ATOM 818 O O . PRO B 2 52 ? -16.760 -16.587 3.163 1.00 21.60 101 PRO B O 1
ATOM 822 N N . ILE B 2 53 ? -14.704 -15.946 3.843 1.00 21.29 102 ILE B N 1
ATOM 823 C CA . ILE B 2 53 ? -14.386 -17.223 4.480 1.00 19.70 102 ILE B CA 1
ATOM 824 C C . ILE B 2 53 ? -15.066 -17.297 5.840 1.00 21.05 102 ILE B C 1
ATOM 825 O O . ILE B 2 53 ? -14.864 -16.436 6.704 1.00 21.74 102 ILE B O 1
ATOM 830 N N . VAL B 2 54 ? -15.864 -18.346 6.028 1.00 22.44 103 VAL B N 1
ATOM 831 C CA . VAL B 2 54 ? -16.616 -18.608 7.247 1.00 22.99 103 VAL B CA 1
ATOM 832 C C . VAL B 2 54 ? -16.298 -20.034 7.652 1.00 22.58 103 VAL B C 1
ATOM 833 O O . VAL B 2 54 ? -16.593 -20.969 6.901 1.00 24.36 103 VAL B O 1
ATOM 837 N N . TYR B 2 55 ? -15.691 -20.205 8.821 1.00 20.78 104 TYR B N 1
ATOM 838 C CA . TYR B 2 55 ? -15.142 -21.516 9.164 1.00 21.05 104 TYR B CA 1
ATOM 839 C C . TYR B 2 55 ? -15.207 -21.719 10.668 1.00 21.24 104 TYR B C 1
ATOM 840 O O . TYR B 2 55 ? -14.509 -21.024 11.414 1.00 22.13 104 TYR B O 1
ATOM 849 N N . LYS B 2 56 ? -16.008 -22.701 11.103 1.00 22.48 105 LYS B N 1
ATOM 850 C CA . LYS B 2 56 ? -16.169 -22.959 12.529 1.00 23.83 105 LYS B CA 1
ATOM 851 C C . LYS B 2 56 ? -14.822 -23.177 13.201 1.00 25.07 105 LYS B C 1
ATOM 852 O O . LYS B 2 56 ? -14.585 -22.681 14.309 1.00 25.98 105 LYS B O 1
ATOM 858 N N . ASP B 2 57 ? -13.903 -23.867 12.518 1.00 22.47 106 ASP B N 1
ATOM 859 C CA . ASP B 2 57 ? -12.598 -24.214 13.066 1.00 22.83 106 ASP B CA 1
ATOM 860 C C . ASP B 2 57 ? -11.519 -23.203 12.713 1.00 22.08 106 ASP B C 1
ATOM 861 O O . ASP B 2 57 ? -10.334 -23.558 12.718 1.00 21.96 106 ASP B O 1
ATOM 866 N N . CYS B 2 58 ? -11.916 -21.957 12.424 1.00 20.58 107 CYS B N 1
ATOM 867 C CA . CYS B 2 58 ? -11.001 -20.907 11.982 1.00 23.50 107 CYS B CA 1
ATOM 868 C C . CYS B 2 58 ? -9.740 -20.836 12.841 1.00 22.16 107 CYS B C 1
ATOM 869 O O . CYS B 2 58 ? -8.620 -20.762 12.316 1.00 22.76 107 CYS B O 1
ATOM 872 N N . ALA B 2 59 ? -9.903 -20.849 14.166 1.00 23.81 108 ALA B N 1
ATOM 873 C CA . ALA B 2 59 ? -8.769 -20.594 15.052 1.00 25.64 108 ALA B CA 1
ATOM 874 C C . ALA B 2 59 ? -7.688 -21.668 14.947 1.00 26.45 108 ALA B C 1
ATOM 875 O O . ALA B 2 59 ? -6.515 -21.383 15.195 1.00 23.45 108 ALA B O 1
ATOM 877 N N . LYS B 2 60 ? -8.052 -22.900 14.584 1.00 23.46 109 LYS B N 1
ATOM 878 C CA . LYS B 2 60 ? -7.064 -23.970 14.499 1.00 21.74 109 LYS B CA 1
ATOM 879 C C . LYS B 2 60 ? -6.130 -23.835 13.310 1.00 21.31 109 LYS B C 1
ATOM 880 O O . LYS B 2 60 ? -5.062 -24.461 13.309 1.00 21.90 109 LYS B O 1
ATOM 886 N N . LEU B 2 61 ? -6.499 -23.032 12.308 1.00 23.59 110 LEU B N 1
ATOM 887 C CA . LEU B 2 61 ? -5.679 -22.824 11.121 1.00 21.56 110 LEU B CA 1
ATOM 888 C C . LEU B 2 61 ? -4.624 -21.741 11.291 1.00 23.03 110 LEU B C 1
ATOM 889 O O . LEU B 2 61 ? -3.610 -21.776 10.589 1.00 25.03 110 LEU B O 1
ATOM 894 N N . LEU B 2 62 ? -4.852 -20.778 12.179 1.00 25.29 111 LEU B N 1
ATOM 895 C CA . LEU B 2 62 ? -3.979 -19.610 12.268 1.00 24.54 111 LEU B CA 1
ATOM 896 C C . LEU B 2 62 ? -2.567 -20.007 12.684 1.00 25.93 111 LEU B C 1
ATOM 897 O O . LEU B 2 62 ? -2.377 -20.832 13.577 1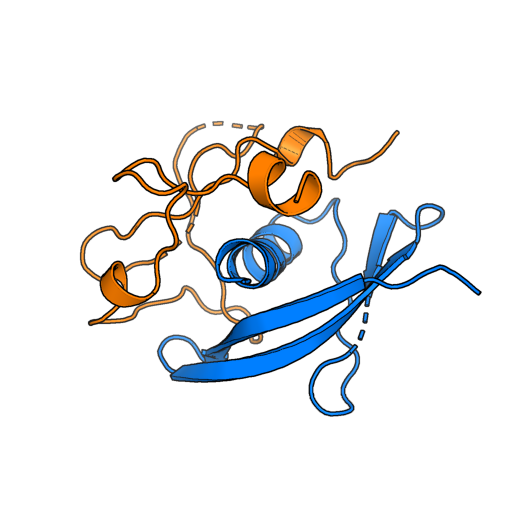.00 26.66 111 LEU B O 1
ATOM 902 N N . ARG B 2 63 ? -1.572 -19.384 12.051 1.00 26.93 112 ARG B N 1
ATOM 903 C CA . ARG B 2 63 ? -0.171 -19.669 12.327 1.00 26.30 112 ARG B CA 1
ATOM 904 C C . ARG B 2 63 ? 0.420 -18.593 13.229 1.00 29.52 112 ARG B C 1
ATOM 905 O O . ARG B 2 63 ? -0.025 -17.441 13.231 1.00 32.13 112 ARG B O 1
ATOM 913 N N . SER B 2 64 ? 1.450 -18.977 13.977 1.00 31.92 113 SER B N 1
ATOM 914 C CA . SER B 2 64 ? 2.062 -18.110 14.972 1.00 39.91 113 SER B CA 1
ATOM 915 C C . SER B 2 64 ? 3.578 -18.126 14.830 1.00 45.18 113 SER B C 1
ATOM 916 O O . SER B 2 64 ? 4.159 -19.085 14.316 1.00 46.31 113 SER B O 1
ATOM 919 N N . ILE B 2 65 ? 4.218 -17.050 15.298 1.00 43.88 114 ILE B N 1
ATOM 920 C CA . ILE B 2 65 ? 5.675 -16.954 15.286 1.00 49.40 114 ILE B CA 1
ATOM 921 C C . ILE B 2 65 ? 6.191 -17.496 16.612 1.00 55.89 114 ILE B C 1
ATOM 922 O O . ILE B 2 65 ? 6.885 -16.796 17.358 1.00 59.46 114 ILE B O 1
ATOM 927 N N . ASN B 2 66 ? 5.821 -18.736 16.928 1.00 56.63 115 ASN B N 1
ATOM 928 C CA . ASN B 2 66 ? 6.256 -19.471 18.113 1.00 60.24 115 ASN B CA 1
ATOM 929 C C . ASN B 2 66 ? 5.765 -18.852 19.422 1.00 63.34 115 ASN B C 1
ATOM 930 O O . ASN B 2 66 ? 6.129 -19.328 20.503 1.00 67.48 115 ASN B O 1
ATOM 935 N N . GLY B 2 67 ? 4.959 -17.791 19.351 1.00 60.16 116 GLY B N 1
ATOM 936 C CA . GLY B 2 67 ? 4.162 -17.337 20.467 1.00 61.07 116 GLY B CA 1
ATOM 937 C C . GLY B 2 67 ? 2.762 -17.035 19.953 1.00 58.64 116 GLY B C 1
ATOM 938 O O . GLY B 2 67 ? 2.515 -17.142 18.759 1.00 58.84 116 GLY B O 1
ATOM 939 N N . SER B 2 68 ? 1.874 -16.636 20.862 1.00 59.29 117 SER B N 1
ATOM 940 C CA . SER B 2 68 ? 0.536 -16.232 20.420 1.00 56.13 117 SER B CA 1
ATOM 941 C C . SER B 2 68 ? 0.590 -15.171 19.323 1.00 54.43 117 SER B C 1
ATOM 942 O O . SER B 2 68 ? -0.425 -14.926 18.659 1.00 55.48 117 SER B O 1
ATOM 945 N N . GLN B 2 69 ? 1.759 -14.568 19.111 1.00 54.46 118 GLN B N 1
ATOM 946 C CA . GLN B 2 69 ? 1.971 -13.559 18.085 1.00 49.71 118 GLN B CA 1
ATOM 947 C C . GLN B 2 69 ? 1.446 -14.034 16.730 1.00 43.05 118 GLN B C 1
ATOM 948 O O . GLN B 2 69 ? 1.826 -15.121 16.268 1.00 44.31 118 GLN B O 1
ATOM 954 N N . PRO B 2 70 ? 0.583 -13.266 16.071 1.00 43.03 119 PRO B N 1
ATOM 955 C CA . PRO B 2 70 ? 0.101 -13.667 14.746 1.00 37.10 119 PRO B CA 1
ATOM 956 C C . PRO B 2 70 ? 1.168 -13.475 13.681 1.00 32.38 119 PRO B C 1
ATOM 957 O O . PRO B 2 70 ? 1.950 -12.521 13.720 1.00 36.36 119 PRO B O 1
ATOM 961 N N . VAL B 2 71 ? 1.198 -14.403 12.726 1.00 28.13 120 VAL B N 1
ATOM 962 C CA . VAL B 2 71 ? 2.103 -14.292 11.590 1.00 25.56 120 VAL B CA 1
ATOM 963 C C . VAL B 2 71 ? 1.647 -13.158 10.683 1.00 23.09 120 VAL B C 1
ATOM 964 O O . VAL B 2 71 ? 0.466 -13.059 10.324 1.00 23.82 120 VAL B O 1
ATOM 968 N N . SER B 2 72 ? 2.580 -12.288 10.319 1.00 22.75 121 SER B N 1
ATOM 969 C CA . SER B 2 72 ? 2.342 -11.212 9.372 1.00 22.50 121 SER B CA 1
ATOM 970 C C . SER B 2 72 ? 2.917 -11.577 8.012 1.00 22.29 121 SER B C 1
ATOM 971 O O . SER B 2 72 ? 3.760 -12.466 7.890 1.00 19.61 121 SER B O 1
ATOM 974 N N . LEU B 2 73 ? 2.463 -10.865 6.977 1.00 18.81 122 LEU B N 1
ATOM 975 C CA . LEU B 2 73 ? 3.030 -11.114 5.658 1.00 20.62 122 LEU B CA 1
ATOM 976 C C . LEU B 2 73 ? 4.538 -10.867 5.662 1.00 20.58 122 LEU B C 1
ATOM 977 O O . LEU B 2 73 ? 5.296 -11.600 5.015 1.00 20.79 122 LEU B O 1
ATOM 982 N N . ASN B 2 74 ? 4.992 -9.860 6.415 1.00 19.04 123 ASN B N 1
ATOM 983 C CA . ASN B 2 74 ? 6.426 -9.633 6.567 1.00 19.49 123 ASN B CA 1
ATOM 984 C C . ASN B 2 74 ? 7.137 -10.898 7.036 1.00 21.81 123 ASN B C 1
ATOM 985 O O . ASN B 2 74 ? 8.209 -11.241 6.527 1.00 23.24 123 ASN B O 1
ATOM 990 N N . ASP B 2 75 ? 6.566 -11.588 8.026 1.00 22.50 124 ASP B N 1
ATOM 991 C CA . ASP B 2 75 ? 7.183 -12.822 8.510 1.00 23.23 124 ASP B CA 1
ATOM 992 C C . ASP B 2 75 ? 7.264 -13.868 7.410 1.00 23.19 124 ASP B C 1
ATOM 993 O O . ASP B 2 75 ? 8.282 -14.557 7.274 1.00 24.84 124 ASP B O 1
ATOM 998 N N . VAL B 2 76 ? 6.196 -14.005 6.621 1.00 20.85 125 VAL B N 1
ATOM 999 C CA . VAL B 2 76 ? 6.177 -15.000 5.554 1.00 20.79 125 VAL B CA 1
ATOM 1000 C C . VAL B 2 76 ? 7.249 -14.697 4.516 1.00 22.43 125 VAL B C 1
ATOM 1001 O O . VAL B 2 76 ? 7.997 -15.586 4.092 1.00 24.60 125 VAL B O 1
ATOM 1005 N N . LEU B 2 77 ? 7.332 -13.437 4.084 1.00 23.17 126 LEU B N 1
ATOM 1006 C CA . LEU B 2 77 ? 8.286 -13.039 3.055 1.00 22.63 126 LEU B CA 1
ATOM 1007 C C . LEU B 2 77 ? 9.741 -13.124 3.512 1.00 22.56 126 LEU B C 1
ATOM 1008 O O . LEU B 2 77 ? 10.638 -13.250 2.668 1.00 28.87 126 LEU B O 1
ATOM 1013 N N . ARG B 2 78 ? 10.009 -13.031 4.813 1.00 23.69 127 ARG B N 1
ATOM 1014 C CA . ARG B 2 78 ? 11.372 -13.059 5.325 1.00 25.59 127 ARG B CA 1
ATOM 1015 C C . ARG B 2 78 ? 11.818 -14.440 5.784 1.00 25.13 127 ARG B C 1
ATOM 1016 O O . ARG B 2 78 ? 12.986 -14.604 6.157 1.00 28.73 127 ARG B O 1
ATOM 1024 N N . ARG B 2 79 ? 10.926 -15.428 5.760 1.00 27.39 128 ARG B N 1
ATOM 1025 C CA . ARG B 2 79 ? 11.308 -16.798 6.074 1.00 28.54 128 ARG B CA 1
ATOM 1026 C C . ARG B 2 79 ? 12.399 -17.284 5.132 1.00 27.99 128 ARG B C 1
ATOM 1027 O O . ARG B 2 79 ? 13.267 -18.073 5.542 1.00 34.91 128 ARG B O 1
#

Organism: Vaccinia virus (strain Western Reserve) (NCBI:txid10254)